Protein AF-A1TIB5-F1 (afdb_monomer)

Mean predicted a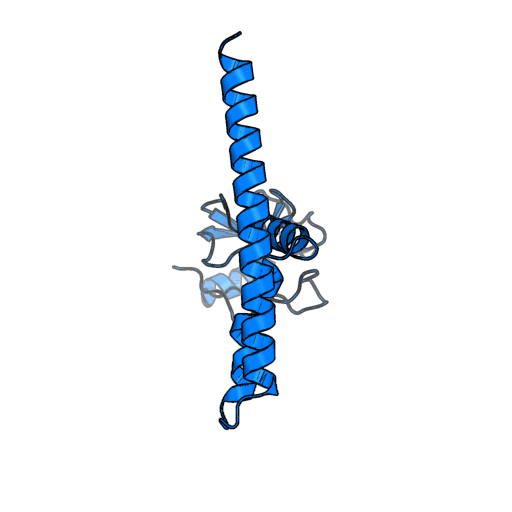ligned error: 14.45 Å

Solvent-accessible surface area (backbone atoms only — not comparable to full-atom values): 9037 Å² total; per-residue (Å²): 120,70,64,59,60,52,51,53,51,50,52,51,50,51,52,50,50,50,52,52,50,30,53,54,18,50,54,46,22,51,52,23,50,49,42,34,72,70,46,89,53,94,62,20,71,59,33,47,56,65,16,52,62,25,44,44,50,24,82,89,37,26,61,55,46,50,50,50,49,49,50,49,46,58,21,58,50,91,64,63,72,51,30,32,34,60,29,30,73,69,51,49,52,49,26,72,74,69,36,41,46,67,30,37,54,59,81,78,52,16,89,90,38,35,16,42,62,29,22,67,66,94,67,50,78,72,84,52,41,59,94,69,20,73,45,76,42,81,42,70,53,58,89,78,41,32,50,78,39,90,84,48,34,30,34,34,72,40,82,63,61,46,74,55,85,128

Secondary structure (DSSP, 8-state):
-HHHHHHHHHHHHHHHHHHHHHHHHHHHHHHHHHHHHH--STTGGGGHHHHHHHHTTSTTTHHHHHHHHHHHHHHHTT--SEEEEEE-HHHHHHHHHH-EEPPBPBTTTBTTSSEEEEESS--S-SSSS-TT--EEEEEEPPTT-EEEETTTEEEEESSSPEEPP-

Sequence (166 aa):
MADRFTIDRFLVKLKQLYWQSTLAAEEATQYWADVATTSQSPLAPLAHVPGVFSALWLPDVAPTTATVLGTAGYGFAALPKHLIHFTTPAGAAGIAHSGLIHASRAGAHGIFGPGVYMARVGLPLNMMIKEGATIPIHLATPAGTVRILPYFVYVRWGSHALRIAK

pLDDT: mean 73.04, std 12.03, range [45.47, 90.44]

Structure (mmCIF, N/CA/C/O backbone):
data_AF-A1TIB5-F1
#
_entry.id   AF-A1TIB5-F1
#
loop_
_atom_site.group_PDB
_atom_site.id
_atom_site.type_symbol
_atom_site.label_atom_id
_atom_site.label_alt_id
_atom_site.label_comp_id
_atom_site.label_asym_id
_atom_site.label_entity_id
_atom_site.label_seq_id
_atom_site.pdbx_PDB_ins_code
_atom_site.Cartn_x
_atom_site.Cartn_y
_atom_site.Cartn_z
_atom_site.occupancy
_atom_site.B_iso_or_equiv
_atom_site.auth_seq_id
_atom_site.auth_comp_id
_atom_site.auth_asym_id
_atom_site.auth_atom_id
_atom_site.pdbx_PDB_model_num
ATOM 1 N N . MET A 1 1 ? -42.711 16.004 -4.731 1.00 49.47 1 MET A N 1
ATOM 2 C CA . MET A 1 1 ? -42.472 17.050 -3.703 1.00 49.47 1 MET A CA 1
ATOM 3 C C . MET A 1 1 ? -41.924 16.498 -2.381 1.00 49.47 1 MET A C 1
ATOM 5 O O . MET A 1 1 ? -41.144 17.208 -1.762 1.00 49.47 1 MET A O 1
ATOM 9 N N . ALA A 1 2 ? -42.245 15.262 -1.965 1.00 55.78 2 ALA A N 1
ATOM 10 C CA . ALA A 1 2 ? -41.736 14.663 -0.719 1.00 55.78 2 ALA A CA 1
ATOM 11 C C . ALA A 1 2 ? -40.206 14.413 -0.687 1.00 55.78 2 ALA A C 1
ATOM 13 O O . ALA A 1 2 ? -39.586 14.602 0.355 1.00 55.78 2 ALA A O 1
ATOM 14 N N . ASP A 1 3 ? -39.576 14.078 -1.821 1.00 62.06 3 ASP A N 1
ATOM 15 C CA . ASP A 1 3 ? -38.130 13.785 -1.873 1.00 62.06 3 ASP A CA 1
ATOM 16 C C . ASP A 1 3 ? -37.232 14.981 -1.553 1.00 62.06 3 ASP A C 1
ATOM 18 O O . ASP A 1 3 ? -36.198 14.823 -0.908 1.00 62.06 3 ASP A O 1
ATOM 22 N N . ARG A 1 4 ? -37.632 16.195 -1.952 1.00 65.62 4 ARG A N 1
ATOM 23 C CA . ARG A 1 4 ? -36.807 17.395 -1.752 1.00 65.62 4 ARG A CA 1
ATOM 24 C C . ARG A 1 4 ? -36.652 17.725 -0.266 1.00 65.62 4 ARG A C 1
ATOM 26 O O . ARG A 1 4 ? -35.541 17.920 0.201 1.00 65.62 4 ARG A O 1
ATOM 33 N N . PHE A 1 5 ? -37.746 17.653 0.495 1.00 76.12 5 PHE A N 1
ATOM 34 C CA . PHE A 1 5 ? -37.729 17.860 1.946 1.00 76.1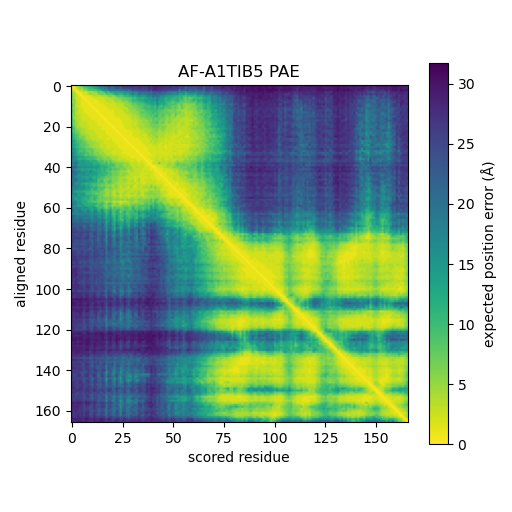2 5 PHE A CA 1
ATOM 35 C C . PHE A 1 5 ? -36.921 16.794 2.697 1.00 76.12 5 PHE A C 1
ATOM 37 O O . PHE A 1 5 ? -36.280 17.103 3.703 1.00 76.12 5 PHE A O 1
ATOM 44 N N . THR A 1 6 ? -36.936 15.547 2.222 1.00 79.50 6 THR A N 1
ATOM 45 C CA . THR A 1 6 ? -36.139 14.458 2.805 1.00 79.50 6 THR A CA 1
ATOM 46 C C . THR A 1 6 ? -34.647 14.670 2.553 1.00 79.50 6 THR A C 1
ATOM 48 O O . THR A 1 6 ? -33.852 14.550 3.487 1.00 79.50 6 THR A O 1
ATOM 51 N N . ILE A 1 7 ? -34.274 15.047 1.326 1.00 75.94 7 ILE A N 1
ATOM 52 C CA . ILE A 1 7 ? -32.889 15.358 0.947 1.00 75.94 7 ILE A CA 1
ATOM 53 C C . ILE A 1 7 ? -32.381 16.582 1.714 1.00 75.94 7 ILE A C 1
ATOM 55 O O . ILE A 1 7 ? -31.308 16.520 2.310 1.00 75.94 7 ILE A O 1
ATOM 59 N N . ASP A 1 8 ? -33.162 17.659 1.789 1.00 82.50 8 ASP A N 1
ATOM 60 C CA . ASP A 1 8 ? -32.769 18.878 2.504 1.00 82.50 8 ASP A CA 1
ATOM 61 C C . ASP A 1 8 ? -32.564 18.601 4.000 1.00 82.50 8 ASP A C 1
ATOM 63 O O . ASP A 1 8 ? -31.560 19.009 4.588 1.00 82.50 8 ASP A O 1
ATOM 67 N N . ARG A 1 9 ? -33.459 17.821 4.620 1.00 84.56 9 ARG A N 1
ATOM 68 C CA . ARG A 1 9 ? -33.317 17.401 6.022 1.00 84.56 9 ARG A CA 1
ATOM 69 C C . ARG A 1 9 ? -32.079 16.526 6.238 1.00 84.56 9 ARG A C 1
ATOM 71 O O . ARG A 1 9 ? -31.403 16.673 7.255 1.00 84.56 9 ARG A O 1
ATOM 78 N N . PHE A 1 10 ? -31.781 15.623 5.307 1.00 77.94 10 PHE A N 1
ATOM 79 C CA . PHE A 1 10 ? -30.580 14.791 5.353 1.00 77.94 10 PHE A CA 1
ATOM 80 C C . PHE A 1 10 ? -29.303 15.635 5.243 1.00 77.94 10 PHE A C 1
ATOM 82 O O . PHE A 1 10 ? -28.400 15.483 6.064 1.00 77.94 10 PHE A O 1
ATOM 89 N N . LEU A 1 11 ? -29.256 16.583 4.304 1.00 79.75 11 LEU A N 1
ATOM 90 C CA . LEU A 1 11 ? -28.125 17.497 4.131 1.00 79.75 11 LEU A CA 1
ATOM 91 C C . LEU A 1 11 ? -27.914 18.401 5.352 1.00 79.75 11 LEU A C 1
ATOM 93 O O . LEU A 1 11 ? -26.773 18.642 5.740 1.00 79.75 11 LEU A O 1
ATOM 97 N N . VAL A 1 12 ? -28.988 18.868 5.996 1.00 88.56 12 VAL A N 1
ATOM 98 C CA . VAL A 1 12 ? -28.895 19.627 7.254 1.00 88.56 12 VAL A CA 1
ATOM 99 C C . VAL A 1 12 ? -28.291 18.771 8.368 1.00 88.56 12 VAL A C 1
ATOM 101 O O . VAL A 1 12 ? -27.366 19.225 9.037 1.00 88.56 12 VAL A O 1
ATOM 104 N N . LYS A 1 13 ? -28.746 17.523 8.535 1.00 79.69 13 LYS A N 1
ATOM 105 C CA . LYS A 1 13 ? -28.174 16.602 9.532 1.00 79.69 13 LYS A CA 1
ATOM 106 C C . LYS A 1 13 ? -26.706 16.282 9.255 1.00 79.69 13 LYS A C 1
ATOM 108 O O . LYS A 1 13 ? -25.917 16.248 10.190 1.00 79.69 13 LYS A O 1
ATOM 113 N N . LEU A 1 14 ? -26.329 16.089 7.991 1.00 68.75 14 LEU A N 1
ATOM 114 C CA . LEU A 1 14 ? -24.932 15.884 7.603 1.00 68.75 14 LEU A CA 1
ATOM 115 C C . LEU A 1 14 ? -24.064 17.099 7.929 1.00 68.75 14 LEU A C 1
ATOM 117 O O . LEU A 1 14 ? -22.980 16.934 8.476 1.00 68.75 14 LEU A O 1
ATOM 121 N N . LYS A 1 15 ? -24.544 18.315 7.642 1.00 74.12 15 LYS A N 1
ATOM 122 C CA . LYS A 1 15 ? -23.837 19.548 8.012 1.00 74.12 15 LYS A CA 1
ATOM 123 C C . LYS A 1 15 ? -23.684 19.674 9.526 1.00 74.12 15 LYS A C 1
ATOM 125 O O . LYS A 1 15 ? -22.607 20.024 9.989 1.00 74.12 15 LYS A O 1
ATOM 130 N N . GLN A 1 16 ? -24.732 19.375 10.293 1.00 79.31 16 GLN A N 1
ATOM 131 C CA . GLN A 1 16 ? -24.672 19.392 11.757 1.00 79.31 16 GLN A CA 1
ATOM 132 C C . GLN A 1 16 ? -23.670 18.368 12.296 1.00 79.31 16 GLN A C 1
ATOM 134 O O . GLN A 1 16 ? -22.846 18.717 13.134 1.00 79.31 16 GLN A O 1
ATOM 139 N N . LEU A 1 17 ? -23.696 17.140 11.774 1.00 70.69 17 LEU A N 1
ATOM 140 C CA . LEU A 1 17 ? -22.748 16.094 12.147 1.00 70.69 17 LEU A CA 1
ATOM 141 C C . LEU A 1 17 ? -21.307 16.494 11.811 1.00 70.69 17 LEU A C 1
ATOM 143 O O . LEU A 1 17 ? -20.423 16.318 12.642 1.00 70.69 17 LEU A O 1
ATOM 147 N N . TYR A 1 18 ? -21.086 17.069 10.626 1.00 70.31 18 TYR A N 1
ATOM 148 C CA . TYR A 1 18 ? -19.789 17.595 10.208 1.00 70.31 18 TYR A CA 1
ATOM 149 C C . TYR A 1 18 ? -19.267 18.634 11.208 1.00 70.31 18 TYR A C 1
ATOM 151 O O . TYR A 1 18 ? -18.198 18.443 11.779 1.00 70.31 18 TYR A O 1
ATOM 159 N N . TRP A 1 19 ? -20.066 19.661 11.512 1.00 74.56 19 TRP A N 1
ATOM 160 C CA . TRP A 1 19 ? -19.701 20.691 12.491 1.00 74.56 19 TRP A CA 1
ATOM 161 C C . TRP A 1 19 ? -19.393 20.117 13.876 1.00 74.56 19 TRP A C 1
ATOM 163 O O . TRP A 1 19 ? -18.392 20.483 14.483 1.00 74.56 19 TRP A O 1
ATOM 173 N N . GLN A 1 20 ? -20.217 19.190 14.368 1.00 78.06 20 GLN A N 1
ATOM 174 C CA . GLN A 1 20 ? -19.991 18.553 15.667 1.00 78.06 20 GLN A CA 1
ATOM 175 C C . GLN A 1 20 ? -18.711 17.713 15.686 1.00 78.06 20 GLN A C 1
ATOM 177 O O . GLN A 1 20 ? -17.972 17.755 16.666 1.00 78.06 20 GLN A O 1
ATOM 182 N N . SER A 1 21 ? -18.424 16.979 14.607 1.00 65.88 21 SER A N 1
ATOM 183 C CA . SER A 1 21 ? -17.192 16.192 14.497 1.00 65.88 21 SER A CA 1
ATOM 184 C C . SER A 1 21 ? -15.941 17.068 14.444 1.00 65.88 21 SER A C 1
ATOM 186 O O . SER A 1 21 ? -14.938 16.726 15.064 1.00 65.88 21 SER A O 1
ATOM 188 N N . THR A 1 22 ? -16.020 18.220 13.775 1.00 70.75 22 THR A N 1
ATOM 189 C CA . THR A 1 22 ? -14.945 19.214 13.729 1.00 70.75 22 THR A CA 1
ATOM 190 C C . THR A 1 22 ? -14.656 19.788 15.110 1.00 70.75 22 THR A C 1
ATOM 192 O O . THR A 1 22 ? -13.513 19.741 15.549 1.00 70.75 22 THR A O 1
ATOM 195 N N . LEU A 1 23 ? -15.685 20.258 15.820 1.00 76.31 23 LEU A N 1
ATOM 196 C CA . LEU A 1 23 ? -15.521 20.829 17.160 1.00 76.31 23 LEU A CA 1
ATOM 197 C C . LEU A 1 23 ? -14.923 19.809 18.138 1.00 76.31 23 LEU A C 1
ATOM 199 O O . LEU A 1 23 ? -13.981 20.117 18.860 1.00 76.31 23 LEU A O 1
ATOM 203 N N . ALA A 1 24 ? -15.400 18.561 18.103 1.00 72.69 24 ALA A N 1
ATOM 204 C CA . ALA A 1 24 ? -14.850 17.496 18.937 1.00 72.69 24 ALA A CA 1
ATOM 205 C C . ALA A 1 24 ? -13.373 17.192 18.616 1.00 72.69 24 ALA A C 1
ATOM 207 O O . ALA A 1 24 ? -12.590 16.898 19.519 1.00 72.69 24 ALA A O 1
ATOM 208 N N . ALA A 1 25 ? -12.978 17.262 17.341 1.00 67.81 25 ALA A N 1
ATOM 209 C CA . ALA A 1 25 ? -11.591 17.075 16.923 1.00 67.81 25 ALA A CA 1
ATOM 210 C C . ALA A 1 25 ? -10.683 18.232 17.376 1.00 67.81 25 ALA A C 1
ATOM 212 O O . ALA A 1 25 ? -9.560 17.978 17.816 1.00 67.81 25 ALA A O 1
ATOM 213 N N . GLU A 1 26 ? -11.159 19.479 17.307 1.00 71.12 26 GLU A N 1
ATOM 214 C CA . GLU A 1 26 ? -10.448 20.667 17.805 1.00 71.12 26 GLU A CA 1
ATOM 215 C C . GLU A 1 26 ? -10.199 20.571 19.313 1.00 71.12 26 GLU A C 1
ATOM 217 O O . GLU A 1 26 ? -9.051 20.657 19.757 1.00 71.12 26 GLU A O 1
ATOM 222 N N . GLU A 1 27 ? -11.249 20.295 20.088 1.00 77.44 27 GLU A N 1
ATOM 223 C CA . GLU A 1 27 ? -11.162 20.139 21.543 1.00 77.44 27 GLU A CA 1
ATOM 224 C C . GLU A 1 27 ? -10.218 18.996 21.939 1.00 77.44 27 GLU A C 1
ATOM 226 O O . GLU A 1 27 ? -9.360 19.167 22.808 1.00 77.44 27 GLU A O 1
ATOM 231 N N . ALA A 1 28 ? -10.313 17.842 21.270 1.00 69.69 28 ALA A N 1
ATOM 232 C CA . ALA A 1 28 ? -9.434 16.706 21.532 1.00 69.69 28 ALA A CA 1
ATOM 233 C C . ALA A 1 28 ? -7.969 17.009 21.180 1.00 69.69 28 ALA A C 1
ATOM 235 O O . ALA A 1 28 ? -7.064 16.653 21.938 1.00 69.69 28 ALA A O 1
ATOM 236 N N . THR A 1 29 ? -7.722 17.682 20.053 1.00 71.81 29 THR A N 1
ATOM 237 C CA . THR A 1 29 ? -6.365 18.064 19.635 1.00 71.81 29 THR A CA 1
ATOM 238 C C . THR A 1 29 ? -5.725 18.983 20.670 1.00 71.81 29 THR A C 1
ATOM 240 O O . THR A 1 29 ? -4.595 18.725 21.094 1.00 71.81 29 THR A O 1
ATOM 243 N N . GLN A 1 30 ? -6.458 20.009 21.117 1.00 75.38 30 GLN A N 1
ATOM 244 C CA . GLN A 1 30 ? -5.970 20.945 22.126 1.00 75.38 30 GLN A CA 1
ATOM 245 C C . GLN A 1 30 ? -5.723 20.245 23.468 1.00 75.38 30 GLN A C 1
ATOM 247 O O . GLN A 1 30 ? -4.645 20.390 24.039 1.00 75.38 30 GLN A O 1
ATOM 252 N N . TYR A 1 31 ? -6.658 19.407 23.921 1.00 77.12 31 TYR A N 1
ATOM 253 C CA . TYR A 1 31 ? -6.515 18.638 25.158 1.00 77.12 31 TYR A CA 1
ATOM 254 C C . TYR A 1 31 ? -5.224 17.806 25.188 1.00 77.12 31 TYR A C 1
ATOM 256 O O . TYR A 1 31 ? -4.474 17.832 26.166 1.00 77.12 31 TYR A O 1
ATOM 264 N N . TRP A 1 32 ? -4.920 17.083 24.108 1.00 69.00 32 TRP A N 1
ATOM 265 C CA . TRP A 1 32 ? -3.709 16.263 24.042 1.00 69.00 32 TRP A CA 1
ATOM 266 C C . TRP A 1 32 ? -2.424 17.092 23.937 1.00 69.00 32 TRP A C 1
ATOM 268 O O . TRP A 1 32 ? -1.392 16.680 24.473 1.00 69.00 32 TRP A O 1
ATOM 278 N N . ALA A 1 33 ? -2.476 18.261 23.295 1.00 71.81 33 ALA A N 1
ATOM 279 C CA . ALA A 1 33 ? -1.364 19.207 23.282 1.00 71.81 33 ALA A CA 1
ATOM 280 C C . ALA A 1 33 ? -1.077 19.759 24.690 1.00 71.81 33 ALA A C 1
ATOM 282 O O . ALA A 1 33 ? 0.085 19.822 25.106 1.00 71.81 33 ALA A O 1
ATOM 283 N N . ASP A 1 34 ? -2.123 20.071 25.455 1.00 79.44 34 ASP A N 1
ATOM 284 C CA . ASP A 1 34 ? -2.000 20.535 26.836 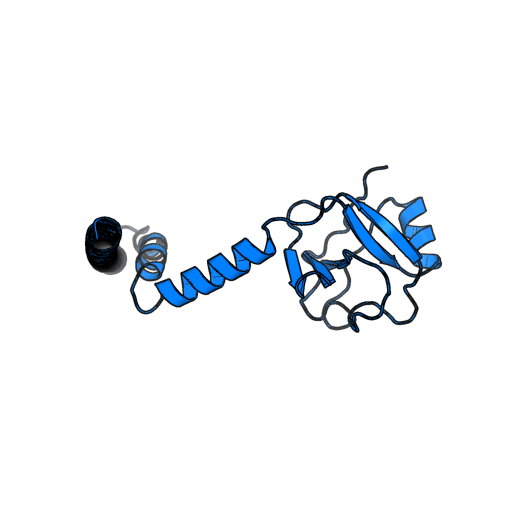1.00 79.44 34 ASP A CA 1
ATOM 285 C C . ASP A 1 34 ? -1.392 19.442 27.724 1.00 79.44 34 ASP A C 1
ATOM 287 O O . ASP A 1 34 ? -0.452 19.705 28.475 1.00 79.44 34 ASP A O 1
ATOM 291 N N . VAL A 1 35 ? -1.838 18.186 27.592 1.00 73.19 35 VAL A N 1
ATOM 292 C CA . VAL A 1 35 ? -1.246 17.046 28.319 1.00 73.19 35 VAL A CA 1
ATOM 293 C C . VAL A 1 35 ? 0.238 16.886 27.986 1.00 73.19 35 VAL A C 1
ATOM 295 O O . VAL A 1 35 ? 1.047 16.686 28.894 1.00 73.19 35 VAL A O 1
ATOM 298 N N . ALA A 1 36 ? 0.607 16.987 26.708 1.00 75.12 36 ALA A N 1
ATOM 299 C CA . ALA A 1 36 ? 1.990 16.814 26.273 1.00 75.12 36 ALA A CA 1
ATOM 300 C C . ALA A 1 36 ? 2.936 17.901 26.807 1.00 75.12 36 ALA A C 1
ATOM 302 O O . ALA A 1 36 ? 4.119 17.635 27.011 1.00 75.12 36 ALA A O 1
ATOM 303 N N . THR A 1 37 ? 2.424 19.114 27.029 1.00 80.50 37 THR A N 1
ATOM 304 C CA . THR A 1 37 ? 3.228 20.289 27.401 1.00 80.50 37 THR A CA 1
ATOM 305 C C . THR A 1 37 ? 3.204 20.610 28.894 1.00 80.50 37 THR A C 1
ATOM 307 O O . THR A 1 37 ? 4.164 21.187 29.400 1.00 80.50 37 THR A O 1
ATOM 310 N N . THR A 1 38 ? 2.140 20.239 29.613 1.00 85.56 38 THR A N 1
ATOM 311 C CA . THR A 1 38 ? 1.935 20.635 31.021 1.00 85.56 38 THR A CA 1
ATOM 312 C C . THR A 1 38 ? 2.072 19.488 32.023 1.00 85.56 38 THR A C 1
ATOM 314 O O . THR A 1 38 ? 2.231 19.733 33.221 1.00 85.56 38 THR A O 1
ATOM 317 N N . SER A 1 39 ? 2.036 18.230 31.573 1.00 82.69 39 SER A N 1
ATOM 318 C CA . SER A 1 39 ? 2.150 17.075 32.467 1.00 82.69 39 SER A CA 1
ATOM 319 C C . SER A 1 39 ? 3.588 16.862 32.951 1.00 82.69 39 SER A C 1
ATOM 321 O O . SER A 1 39 ? 4.534 16.893 32.172 1.00 82.69 39 SER A O 1
ATOM 323 N N . GLN A 1 40 ? 3.751 16.563 34.244 1.00 90.06 40 GLN A N 1
ATOM 324 C CA . GLN A 1 40 ? 5.042 16.182 34.843 1.00 90.06 40 GLN A CA 1
ATOM 325 C C . GLN A 1 40 ? 5.398 14.700 34.629 1.00 90.06 40 GLN A C 1
ATOM 327 O O . GLN A 1 40 ? 6.431 14.227 35.103 1.00 90.06 40 GLN A O 1
ATOM 332 N N . SER A 1 41 ? 4.539 13.939 33.944 1.00 83.00 41 SER A N 1
ATOM 333 C CA . SER A 1 41 ? 4.789 12.528 33.659 1.00 83.00 41 SER A CA 1
ATOM 334 C C . SER A 1 41 ? 5.936 12.363 32.654 1.00 83.00 41 SER A C 1
ATOM 336 O O . SER A 1 41 ? 5.924 13.022 31.614 1.00 83.00 41 SER A O 1
ATOM 338 N N . PRO A 1 42 ? 6.864 11.407 32.854 1.00 80.50 42 PRO A N 1
ATOM 339 C CA . PRO A 1 42 ? 7.880 11.084 31.849 1.00 80.50 42 PRO A CA 1
ATOM 340 C C . PRO A 1 42 ? 7.280 10.531 30.542 1.00 80.50 42 PRO A C 1
ATOM 342 O O . PRO A 1 42 ? 7.967 10.472 29.527 1.00 80.50 42 PRO A O 1
ATOM 345 N N . LEU A 1 43 ? 6.001 10.132 30.550 1.00 75.69 43 LEU A N 1
ATOM 346 C CA . LEU A 1 43 ? 5.266 9.668 29.369 1.00 75.69 43 LEU A CA 1
ATOM 347 C C . LEU A 1 43 ? 4.491 10.785 28.653 1.00 75.69 43 LEU A C 1
ATOM 349 O O . LEU A 1 43 ? 3.882 10.511 27.620 1.00 75.69 43 LEU A O 1
ATOM 353 N N . ALA A 1 44 ? 4.503 12.022 29.163 1.00 71.06 44 ALA A N 1
ATOM 354 C CA . ALA A 1 44 ? 3.792 13.157 28.566 1.00 71.06 44 ALA A CA 1
ATOM 355 C C . ALA A 1 44 ? 4.060 13.340 27.056 1.00 71.06 44 ALA A C 1
ATOM 357 O O . ALA A 1 44 ? 3.094 13.545 26.320 1.00 71.06 44 ALA A O 1
ATOM 358 N N . PRO A 1 45 ? 5.289 13.142 26.532 1.00 78.00 45 PRO A N 1
ATOM 359 C CA . PRO A 1 45 ? 5.537 13.245 25.091 1.00 78.00 45 PRO A CA 1
ATOM 360 C C . PRO A 1 45 ? 4.753 12.242 24.223 1.00 78.00 45 PRO A C 1
ATOM 362 O O . PRO A 1 45 ? 4.578 12.467 23.028 1.00 78.00 45 PRO A O 1
ATOM 365 N N . LEU A 1 46 ? 4.241 11.137 24.782 1.00 71.00 46 LEU A N 1
ATOM 366 C CA . LEU A 1 46 ? 3.424 10.175 24.028 1.00 71.00 46 LEU A CA 1
ATOM 367 C C . LEU A 1 46 ? 2.010 10.698 23.724 1.00 71.00 46 LEU A C 1
ATOM 369 O O . LEU A 1 46 ? 1.359 10.184 22.813 1.00 71.00 46 LEU A O 1
ATOM 373 N N . ALA A 1 47 ? 1.548 11.741 24.421 1.00 69.75 47 ALA A N 1
ATOM 374 C CA . ALA A 1 47 ? 0.257 12.386 24.171 1.00 69.75 47 ALA A CA 1
ATOM 375 C C . ALA A 1 47 ? 0.168 13.050 22.782 1.00 69.75 47 ALA A C 1
ATOM 377 O O . ALA A 1 47 ? -0.929 13.254 22.264 1.00 69.75 47 ALA A O 1
ATOM 378 N N . HIS A 1 48 ? 1.300 13.296 22.113 1.00 66.56 48 HIS A N 1
ATOM 379 C CA . HIS A 1 48 ? 1.307 13.749 20.721 1.00 66.56 48 HIS A CA 1
ATOM 380 C C . HIS A 1 48 ? 0.657 12.744 19.760 1.00 66.56 48 HIS A C 1
ATOM 382 O O . HIS A 1 48 ? 0.080 13.161 18.761 1.00 66.56 48 HIS A O 1
ATOM 388 N N . VAL A 1 49 ? 0.705 11.436 20.049 1.00 64.12 49 VAL A N 1
ATOM 389 C CA . VAL A 1 49 ? 0.131 10.401 19.171 1.00 64.12 49 VAL A CA 1
ATOM 390 C C . VAL A 1 49 ? -1.390 10.567 19.028 1.00 64.12 49 VAL A C 1
ATOM 392 O O . VAL A 1 49 ? -1.844 10.795 17.905 1.00 64.12 49 VAL A O 1
ATOM 395 N N . PRO A 1 50 ? -2.203 10.514 20.103 1.00 56.06 50 PRO A N 1
ATOM 396 C CA . PRO A 1 50 ? -3.638 10.769 19.988 1.00 56.06 50 PRO A CA 1
ATOM 397 C C . PRO A 1 50 ? -3.960 12.207 19.543 1.00 56.06 50 PRO A C 1
ATOM 399 O O . PRO A 1 50 ? -4.941 12.401 18.825 1.00 56.06 50 PRO A O 1
ATOM 402 N N . GLY A 1 51 ? -3.122 13.200 19.870 1.00 62.44 51 GLY A N 1
ATOM 403 C CA . GLY A 1 51 ? -3.267 14.571 19.360 1.00 62.44 51 GLY A CA 1
ATOM 404 C C . GLY A 1 51 ? -3.169 14.662 17.831 1.00 62.44 51 GLY A C 1
ATOM 405 O O . GLY A 1 51 ? -4.029 15.263 17.193 1.00 62.44 51 GLY A O 1
ATOM 406 N N . VAL A 1 52 ? -2.192 13.985 17.216 1.00 64.62 52 VAL A N 1
ATOM 407 C CA . VAL A 1 52 ? -2.054 13.906 15.749 1.00 64.62 52 VAL A CA 1
ATOM 408 C C . VAL A 1 52 ? -3.259 13.210 15.117 1.00 64.62 52 VAL A C 1
ATOM 410 O O . VAL A 1 52 ? -3.782 13.694 14.117 1.00 64.62 52 VAL A O 1
ATOM 413 N N . PHE A 1 53 ? -3.747 12.109 15.700 1.00 69.06 53 PHE A N 1
ATOM 414 C CA . PHE A 1 53 ? -4.954 11.437 15.199 1.00 69.06 53 PHE A CA 1
ATOM 415 C C . PHE A 1 53 ? -6.204 12.324 15.268 1.00 69.06 53 PHE A C 1
ATOM 417 O O . PHE A 1 53 ? -7.043 12.257 14.372 1.00 69.06 53 PHE A O 1
ATOM 424 N N . SER A 1 54 ? -6.312 13.163 16.298 1.00 66.38 54 SER A N 1
ATOM 425 C CA . SER A 1 54 ? -7.398 14.140 16.449 1.00 66.38 54 SER A CA 1
ATOM 426 C C . SER A 1 54 ? -7.316 15.218 15.362 1.00 66.38 54 SER A C 1
ATOM 428 O O . SER A 1 54 ? -8.308 15.507 14.695 1.00 66.38 54 SER A O 1
ATOM 430 N N . ALA A 1 55 ? -6.106 15.718 15.090 1.00 68.69 55 ALA A N 1
ATOM 431 C CA . ALA A 1 55 ? -5.860 16.737 14.073 1.00 68.69 55 ALA A CA 1
ATOM 432 C C . ALA A 1 55 ? -6.197 16.273 12.642 1.00 68.69 55 ALA A C 1
ATOM 434 O O . ALA A 1 55 ? -6.589 17.083 11.804 1.00 68.69 55 ALA A O 1
ATOM 435 N N . LEU A 1 56 ? -6.101 14.969 12.350 1.00 67.75 56 LEU A N 1
ATOM 436 C CA . LEU A 1 56 ? -6.475 14.408 11.041 1.00 67.75 56 LEU A CA 1
ATOM 437 C C . LEU A 1 56 ? -7.966 14.584 10.700 1.00 67.75 56 LEU A C 1
ATOM 439 O O . LEU A 1 56 ? -8.320 14.486 9.522 1.00 67.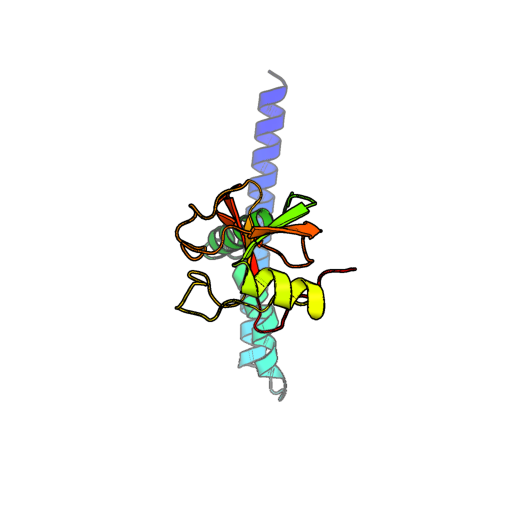75 56 LEU A O 1
ATOM 443 N N . TRP A 1 57 ? -8.815 14.842 11.701 1.00 69.00 57 TRP A N 1
ATOM 444 C CA . TRP A 1 57 ? -10.252 15.085 11.548 1.00 69.00 57 TRP A CA 1
ATOM 445 C C . TRP A 1 57 ? -10.636 16.569 11.456 1.00 69.00 57 TRP A C 1
ATOM 447 O O . TRP A 1 57 ? -11.815 16.883 11.292 1.00 69.00 57 TRP A O 1
ATOM 457 N N . LEU A 1 58 ? -9.662 17.483 11.501 1.00 74.50 58 LEU A N 1
ATOM 458 C CA . LEU A 1 58 ? -9.897 18.917 11.326 1.00 74.50 58 LEU A CA 1
ATOM 459 C C . LEU A 1 58 ? -10.227 19.274 9.865 1.00 74.50 58 LEU A C 1
ATOM 461 O O . LEU A 1 58 ? -9.696 18.628 8.965 1.00 74.50 58 LEU A O 1
ATOM 465 N N . PRO A 1 59 ? -11.030 20.321 9.589 1.00 65.19 59 PRO A N 1
ATOM 466 C CA . PRO A 1 59 ? -11.490 20.694 8.245 1.00 65.19 59 PRO A CA 1
ATOM 467 C C . PRO A 1 59 ? -10.393 20.896 7.201 1.00 65.19 59 PRO A C 1
ATOM 469 O O . PRO A 1 59 ? -10.621 20.627 6.026 1.00 65.19 59 PRO A O 1
ATOM 472 N N . ASP A 1 60 ? -9.210 21.347 7.613 1.00 69.19 60 ASP A N 1
ATOM 473 C CA . ASP A 1 60 ? -8.094 21.612 6.697 1.00 69.19 60 ASP A CA 1
ATOM 474 C C . ASP A 1 60 ? -7.350 20.330 6.297 1.00 69.19 60 ASP A C 1
ATOM 476 O O . ASP A 1 60 ? -6.737 20.244 5.231 1.00 69.19 60 ASP A O 1
ATOM 480 N N . VAL A 1 61 ? -7.421 19.301 7.145 1.00 66.75 61 VAL A N 1
ATOM 481 C CA . VAL A 1 61 ? -6.675 18.047 6.988 1.00 66.75 61 VAL A CA 1
ATOM 482 C C . VAL A 1 61 ? -7.598 16.915 6.547 1.00 66.75 61 VAL A C 1
ATOM 484 O O . VAL A 1 61 ? -7.232 16.129 5.677 1.00 66.75 61 VAL A O 1
ATOM 487 N N . ALA A 1 62 ? -8.822 16.864 7.067 1.00 61.00 62 ALA A N 1
ATOM 488 C CA . ALA A 1 62 ? -9.815 15.827 6.824 1.00 61.00 62 ALA A CA 1
ATOM 489 C C . ALA A 1 62 ? -10.160 15.615 5.340 1.00 61.00 62 ALA A C 1
ATOM 491 O O . ALA A 1 62 ? -10.272 14.455 4.955 1.00 61.00 62 ALA A O 1
ATOM 492 N N . PRO A 1 63 ? -10.280 16.636 4.466 1.00 56.62 63 PRO A N 1
ATOM 493 C CA . PRO A 1 63 ? -10.496 16.424 3.034 1.00 56.62 63 PRO A CA 1
ATOM 494 C C . PRO A 1 63 ? -9.307 15.733 2.372 1.00 56.62 63 PRO A C 1
ATOM 496 O O . PRO A 1 63 ? -9.489 14.820 1.567 1.00 56.62 63 PRO A O 1
ATOM 499 N N . THR A 1 64 ? -8.088 16.122 2.745 1.00 60.38 64 THR A N 1
ATOM 500 C CA . THR A 1 64 ? -6.857 15.492 2.258 1.00 60.38 64 THR A CA 1
ATOM 501 C C . THR A 1 64 ? -6.750 14.071 2.792 1.00 60.38 64 THR A C 1
ATOM 503 O O . THR A 1 64 ? -6.549 13.148 2.012 1.00 60.38 64 THR A O 1
ATOM 506 N N . THR A 1 65 ? -6.988 13.859 4.086 1.00 56.09 65 THR A N 1
ATOM 507 C CA . THR A 1 65 ? -7.038 12.540 4.722 1.00 56.09 65 THR A CA 1
ATOM 508 C C . THR A 1 65 ? -8.104 11.658 4.084 1.00 56.09 65 THR A C 1
ATOM 510 O O . THR A 1 65 ? -7.807 10.531 3.726 1.00 56.09 65 THR A O 1
ATOM 513 N N . ALA A 1 66 ? -9.319 12.151 3.856 1.00 52.16 66 ALA A N 1
ATOM 514 C CA . ALA A 1 66 ? -10.400 11.416 3.206 1.00 52.16 66 ALA A CA 1
ATOM 515 C C . ALA A 1 66 ? -10.101 11.134 1.730 1.00 52.16 66 ALA A C 1
ATOM 517 O O . ALA A 1 66 ? -10.436 10.062 1.239 1.00 52.16 66 ALA A O 1
ATOM 518 N N . THR A 1 67 ? -9.429 12.046 1.025 1.00 53.72 67 THR A N 1
ATOM 519 C CA . THR A 1 67 ? -8.974 11.823 -0.354 1.00 53.72 67 THR A CA 1
ATOM 520 C C . THR A 1 67 ? -7.863 10.780 -0.390 1.00 53.72 67 THR A C 1
ATOM 522 O O . THR A 1 67 ? -7.908 9.876 -1.216 1.00 53.72 67 THR A O 1
ATOM 525 N N . VAL A 1 68 ? -6.898 10.840 0.527 1.00 56.81 68 VAL A N 1
ATOM 526 C CA . VAL A 1 68 ? -5.807 9.866 0.658 1.00 56.81 68 VAL A CA 1
ATOM 527 C C . VAL A 1 68 ? -6.350 8.505 1.082 1.00 56.81 68 VAL A C 1
ATOM 529 O O . VAL A 1 68 ? -5.999 7.505 0.468 1.00 56.81 68 VAL A O 1
ATOM 532 N N . LEU A 1 69 ? -7.250 8.447 2.063 1.00 51.56 69 LEU A N 1
ATOM 533 C CA . LEU A 1 69 ? -7.921 7.227 2.517 1.00 51.56 69 LEU A CA 1
ATOM 534 C C . LEU A 1 69 ? -8.890 6.686 1.469 1.00 51.56 69 LEU A C 1
ATOM 536 O O . LEU A 1 69 ? -9.003 5.477 1.326 1.00 51.56 69 LEU A O 1
ATOM 540 N N . GLY A 1 70 ? -9.566 7.548 0.716 1.00 51.75 70 GLY A N 1
ATOM 541 C CA . GLY A 1 70 ? -10.438 7.173 -0.394 1.00 51.75 70 GLY A CA 1
ATOM 542 C C . GLY A 1 70 ? -9.639 6.647 -1.583 1.00 51.75 70 GLY A C 1
ATOM 543 O O . GLY A 1 70 ? -10.011 5.639 -2.177 1.00 51.75 70 GLY A O 1
ATOM 544 N N . THR A 1 71 ? -8.490 7.255 -1.874 1.00 58.09 71 THR A N 1
ATOM 545 C CA . THR A 1 71 ? -7.530 6.780 -2.882 1.00 58.09 71 THR A CA 1
ATOM 546 C C . THR A 1 71 ? -6.880 5.472 -2.432 1.00 58.09 71 THR A C 1
ATOM 548 O O . THR A 1 71 ? -6.779 4.536 -3.222 1.00 58.09 71 THR A O 1
ATOM 551 N N . ALA A 1 72 ? -6.518 5.354 -1.151 1.00 57.16 72 ALA A N 1
ATOM 552 C CA . ALA A 1 72 ? -6.021 4.120 -0.556 1.00 57.16 72 ALA A CA 1
ATOM 553 C C . ALA A 1 72 ? -7.098 3.031 -0.622 1.00 57.16 72 ALA A C 1
ATOM 555 O O . ALA A 1 72 ? -6.859 1.961 -1.170 1.00 57.16 72 ALA A O 1
ATOM 556 N N . GLY A 1 73 ? -8.314 3.327 -0.169 1.00 58.81 73 GLY A N 1
ATOM 557 C CA . GLY A 1 73 ? -9.473 2.441 -0.212 1.00 58.81 73 GLY A CA 1
ATOM 558 C C . GLY A 1 73 ? -9.785 1.976 -1.630 1.00 58.81 73 GLY A C 1
ATOM 559 O O . GLY A 1 73 ? -9.931 0.779 -1.855 1.00 58.81 73 GLY A O 1
ATOM 560 N N . TYR A 1 74 ? -9.780 2.877 -2.614 1.00 66.19 74 TYR A N 1
ATOM 561 C CA . TYR A 1 74 ? -9.894 2.527 -4.031 1.00 66.19 74 TYR A CA 1
ATOM 562 C C . TYR A 1 74 ? -8.748 1.620 -4.499 1.00 66.19 74 TYR A C 1
ATOM 564 O O . TYR A 1 74 ? -8.978 0.682 -5.265 1.00 66.19 74 TYR A O 1
ATOM 572 N N . GLY A 1 75 ? -7.531 1.865 -4.012 1.00 69.50 75 GLY A N 1
ATOM 573 C CA . GLY A 1 75 ? -6.354 1.038 -4.248 1.00 69.50 75 GLY A CA 1
ATOM 574 C C . GLY A 1 75 ? -6.518 -0.413 -3.783 1.00 69.50 75 GLY A C 1
ATOM 575 O O . GLY A 1 75 ? -5.992 -1.309 -4.440 1.00 69.50 75 GLY A O 1
ATOM 576 N N . PHE A 1 76 ? -7.277 -0.663 -2.711 1.00 71.31 76 PHE A N 1
ATOM 577 C CA . PHE A 1 76 ? -7.495 -2.001 -2.136 1.00 71.31 76 PHE A CA 1
ATOM 578 C C . PHE A 1 76 ? -8.871 -2.616 -2.459 1.00 71.31 76 PHE A C 1
ATOM 580 O O . PHE A 1 76 ? -9.059 -3.825 -2.312 1.00 71.31 76 PHE A O 1
ATOM 587 N N . ALA A 1 77 ? -9.847 -1.821 -2.902 1.00 71.19 77 ALA A N 1
ATOM 588 C CA . ALA A 1 77 ? -11.220 -2.269 -3.118 1.00 71.19 77 ALA A CA 1
ATOM 589 C C . ALA A 1 77 ? -11.429 -2.937 -4.485 1.00 71.19 77 ALA A C 1
ATOM 591 O O . ALA A 1 77 ? -10.908 -2.493 -5.515 1.00 71.19 77 ALA A O 1
ATOM 592 N N . ALA A 1 78 ? -12.273 -3.976 -4.509 1.00 78.25 78 ALA A N 1
ATOM 593 C CA . ALA A 1 78 ? -12.701 -4.680 -5.723 1.00 78.25 78 ALA A CA 1
ATOM 594 C C . ALA A 1 78 ? -11.526 -5.088 -6.637 1.00 78.25 78 ALA A C 1
ATOM 596 O O . ALA A 1 78 ? -11.560 -4.916 -7.861 1.00 78.25 78 ALA A O 1
ATOM 597 N N . LEU A 1 79 ? -10.439 -5.579 -6.038 1.00 81.31 79 LEU A N 1
ATOM 598 C CA . LEU A 1 79 ? -9.319 -6.118 -6.799 1.00 81.31 79 LEU A CA 1
ATOM 599 C C . LEU A 1 79 ? -9.758 -7.388 -7.546 1.00 81.31 79 LEU A C 1
ATOM 601 O O . LEU A 1 79 ? -10.552 -8.166 -7.009 1.00 81.31 79 LEU A O 1
ATOM 605 N N . PRO A 1 80 ? -9.262 -7.624 -8.776 1.00 86.38 80 PRO A N 1
ATOM 606 C CA . PRO A 1 80 ? -9.472 -8.896 -9.461 1.00 86.38 80 PRO A CA 1
ATOM 607 C C . PRO A 1 80 ? -9.047 -10.065 -8.568 1.00 86.38 80 PRO A C 1
ATOM 609 O O . PRO A 1 80 ? -8.082 -9.934 -7.822 1.00 86.38 80 PRO A O 1
ATOM 612 N N . LYS A 1 81 ? -9.725 -11.215 -8.650 1.00 89.12 81 LYS A N 1
ATOM 613 C CA . LYS A 1 81 ? -9.317 -12.426 -7.905 1.00 89.12 81 LYS A CA 1
ATOM 614 C C . LYS A 1 81 ? -8.005 -13.021 -8.422 1.00 89.12 81 LYS A C 1
ATOM 616 O O . LYS A 1 81 ? -7.275 -13.653 -7.664 1.00 89.12 81 LYS A O 1
ATOM 621 N N . HIS A 1 82 ? -7.721 -12.799 -9.702 1.00 89.88 82 HIS A N 1
ATOM 622 C CA . HIS A 1 82 ? -6.526 -13.268 -10.382 1.00 89.88 82 HIS A CA 1
ATOM 623 C C . HIS A 1 82 ? -5.864 -12.112 -11.115 1.00 89.88 82 HIS A C 1
ATOM 625 O O . HIS A 1 82 ? -6.544 -11.275 -11.717 1.00 89.88 82 HIS A O 1
ATOM 631 N N . LEU A 1 83 ? -4.541 -12.102 -11.077 1.00 89.00 83 LEU A N 1
ATOM 632 C CA . LEU A 1 83 ? -3.701 -11.161 -11.794 1.00 89.00 83 LEU A CA 1
ATOM 633 C C . LEU A 1 83 ? -2.600 -11.921 -12.535 1.00 89.00 83 LEU A C 1
ATOM 635 O O . LEU A 1 83 ? -2.356 -13.105 -12.296 1.00 89.00 83 LEU A O 1
ATOM 639 N N . ILE A 1 84 ? -1.945 -11.222 -13.452 1.00 88.31 84 ILE A N 1
ATOM 640 C CA . ILE A 1 84 ? -0.904 -11.764 -14.315 1.00 88.31 84 ILE A CA 1
ATOM 641 C C . ILE A 1 84 ? 0.400 -11.045 -13.996 1.00 88.31 84 ILE A C 1
ATOM 643 O O . ILE A 1 84 ? 0.489 -9.825 -14.131 1.00 88.31 84 ILE A O 1
ATOM 647 N N . HIS A 1 85 ? 1.414 -11.795 -13.582 1.00 88.31 85 HIS A N 1
ATOM 648 C CA . HIS A 1 85 ? 2.786 -11.313 -13.529 1.00 88.31 85 HIS A CA 1
ATOM 649 C C . HIS A 1 85 ? 3.485 -11.667 -14.841 1.00 88.31 85 HIS A C 1
ATOM 651 O O . HIS A 1 85 ? 3.525 -12.832 -15.226 1.00 88.31 85 HIS A O 1
ATOM 657 N N . PHE A 1 86 ? 4.038 -10.674 -15.528 1.00 86.19 86 PHE A N 1
ATOM 658 C CA . PHE A 1 86 ? 4.779 -10.889 -16.765 1.00 86.19 86 PHE A CA 1
ATOM 659 C C . PHE A 1 86 ? 6.278 -10.975 -16.490 1.00 86.19 86 PHE A C 1
ATOM 661 O O . PHE A 1 86 ? 6.838 -10.137 -15.782 1.00 86.19 86 PHE A O 1
ATOM 668 N N . THR A 1 87 ? 6.930 -11.979 -17.071 1.00 84.69 87 THR A N 1
ATOM 669 C CA . THR A 1 87 ? 8.354 -12.264 -16.862 1.00 84.69 87 THR A CA 1
ATOM 670 C C . THR A 1 87 ? 9.036 -12.737 -18.149 1.00 84.69 87 THR A C 1
ATOM 672 O O . THR A 1 87 ? 8.396 -12.919 -19.183 1.00 84.69 87 THR A O 1
ATOM 675 N N . THR A 1 88 ? 10.358 -12.897 -18.125 1.00 87.38 88 THR A N 1
ATOM 676 C CA . THR A 1 88 ? 11.133 -13.452 -19.249 1.00 87.38 88 THR A CA 1
ATOM 677 C C . THR A 1 88 ? 11.104 -14.988 -19.219 1.00 87.38 88 THR A C 1
ATOM 679 O O . THR A 1 88 ? 10.812 -15.560 -18.169 1.00 87.38 88 THR A O 1
ATOM 682 N N . PRO A 1 89 ? 11.475 -15.698 -20.302 1.00 88.00 89 PRO A N 1
ATOM 683 C CA . PRO A 1 89 ? 11.581 -17.163 -20.277 1.00 88.00 89 PRO A CA 1
ATOM 684 C C . PRO A 1 89 ? 12.478 -17.699 -19.149 1.00 88.00 89 PRO A C 1
ATOM 686 O O . PRO A 1 89 ? 12.105 -18.638 -18.448 1.00 88.00 89 PRO A O 1
ATOM 689 N N . ALA A 1 90 ? 13.623 -17.053 -18.904 1.00 87.00 90 ALA A N 1
ATOM 690 C CA . ALA A 1 90 ? 14.510 -17.403 -17.794 1.00 87.00 90 ALA A CA 1
ATOM 691 C C . ALA A 1 90 ? 13.863 -17.136 -16.422 1.00 87.00 90 ALA A C 1
ATOM 693 O O . ALA A 1 90 ? 13.998 -17.942 -15.503 1.00 87.00 90 ALA A O 1
ATOM 694 N N . GLY A 1 91 ? 13.123 -16.030 -16.289 1.00 87.00 91 GLY A N 1
ATOM 695 C CA . GLY A 1 91 ? 12.369 -15.721 -15.076 1.00 87.00 91 GLY A CA 1
ATOM 696 C C . GLY A 1 91 ? 11.259 -16.736 -14.807 1.00 87.00 91 GLY A C 1
ATOM 697 O O . GLY A 1 91 ? 11.123 -17.197 -13.679 1.00 87.00 91 GLY A O 1
ATOM 698 N N . ALA A 1 92 ? 10.523 -17.152 -15.840 1.00 89.25 92 ALA A N 1
ATOM 699 C CA . ALA A 1 92 ? 9.496 -18.187 -15.740 1.00 89.25 92 ALA A CA 1
ATOM 700 C C . ALA A 1 92 ? 10.086 -19.534 -15.300 1.00 89.25 92 ALA A C 1
ATOM 702 O O . ALA A 1 92 ? 9.533 -20.169 -14.406 1.00 89.25 92 ALA A O 1
ATOM 703 N N . ALA A 1 93 ? 11.234 -19.938 -15.854 1.00 89.69 93 ALA A N 1
ATOM 704 C CA . ALA A 1 93 ? 11.940 -21.143 -15.419 1.00 89.69 93 ALA A CA 1
ATOM 705 C C . ALA A 1 93 ? 12.387 -21.051 -13.947 1.00 89.69 93 ALA A C 1
ATOM 707 O O . ALA A 1 93 ? 12.181 -21.987 -13.173 1.00 89.69 93 ALA A O 1
ATOM 708 N N . GLY A 1 94 ? 12.933 -19.903 -13.530 1.00 87.69 94 GLY A N 1
ATOM 709 C CA . GLY A 1 94 ? 13.310 -19.659 -12.135 1.00 87.69 94 GLY A CA 1
ATOM 710 C C . GLY A 1 94 ? 12.115 -19.704 -11.177 1.00 87.69 94 GLY A C 1
ATOM 711 O O . GLY A 1 94 ? 12.198 -20.314 -10.109 1.00 87.69 94 GLY A O 1
ATOM 712 N N . ILE A 1 95 ? 10.982 -19.120 -11.572 1.00 90.31 95 ILE A N 1
ATOM 713 C CA . ILE A 1 95 ? 9.726 -19.155 -10.811 1.00 90.31 95 ILE A CA 1
ATOM 714 C C . ILE A 1 95 ? 9.172 -20.583 -10.749 1.00 90.31 95 ILE A C 1
ATOM 716 O O . ILE A 1 95 ? 8.761 -21.019 -9.681 1.00 90.31 95 ILE A O 1
ATOM 720 N N . ALA A 1 96 ? 9.194 -21.338 -11.849 1.00 89.12 96 ALA A N 1
ATOM 721 C CA . ALA A 1 96 ? 8.728 -22.725 -11.869 1.00 89.12 96 ALA A CA 1
ATOM 722 C C . ALA A 1 96 ? 9.551 -23.624 -10.929 1.00 89.12 96 ALA A C 1
ATOM 724 O O . ALA A 1 96 ? 9.000 -24.508 -10.270 1.00 89.12 96 ALA A O 1
ATOM 725 N N . HIS A 1 97 ? 10.859 -23.371 -10.828 1.00 88.06 97 HIS A N 1
ATOM 726 C CA . HIS A 1 97 ? 11.746 -24.109 -9.935 1.00 88.06 97 HIS A CA 1
ATOM 727 C C . HIS A 1 97 ? 11.579 -23.706 -8.459 1.00 88.06 97 HIS A C 1
ATOM 729 O O . HIS A 1 97 ? 11.464 -24.567 -7.590 1.00 88.06 97 HIS A O 1
ATOM 735 N N . SER A 1 98 ? 11.541 -22.401 -8.172 1.00 89.12 98 SER A N 1
ATOM 736 C CA . SER A 1 98 ? 11.552 -21.864 -6.799 1.00 89.12 98 SER A CA 1
ATOM 737 C C . SER A 1 98 ? 10.164 -21.648 -6.187 1.00 89.12 98 SER A C 1
ATOM 739 O O . SER A 1 98 ? 10.022 -21.620 -4.966 1.00 89.12 98 SER A O 1
ATOM 741 N N . GLY A 1 99 ? 9.133 -21.465 -7.012 1.00 88.50 99 GLY A N 1
ATOM 742 C CA . GLY A 1 99 ? 7.816 -20.979 -6.596 1.00 88.50 99 GLY A CA 1
ATOM 743 C C . GLY A 1 99 ? 7.816 -19.519 -6.123 1.00 88.50 99 GLY A C 1
ATOM 744 O O . GLY A 1 99 ? 6.882 -19.111 -5.430 1.00 88.50 99 GLY A O 1
ATOM 745 N N . LEU A 1 100 ? 8.857 -18.739 -6.439 1.00 90.44 100 LEU A N 1
ATOM 746 C CA . LEU A 1 100 ? 9.049 -17.380 -5.932 1.00 90.44 100 LEU A CA 1
ATOM 747 C C . LEU A 1 100 ? 9.121 -16.350 -7.059 1.00 90.44 100 LEU A C 1
ATOM 749 O O . LEU A 1 100 ? 9.895 -16.495 -8.001 1.00 90.44 100 LEU A O 1
ATOM 753 N N . ILE A 1 101 ? 8.373 -15.258 -6.906 1.00 88.06 101 ILE A N 1
ATOM 754 C CA . ILE A 1 101 ? 8.481 -14.054 -7.730 1.00 88.06 101 ILE A CA 1
ATOM 755 C C . ILE A 1 101 ? 9.231 -12.995 -6.925 1.00 88.06 101 ILE A C 1
ATOM 757 O O . ILE A 1 101 ? 8.746 -12.509 -5.903 1.00 88.06 101 ILE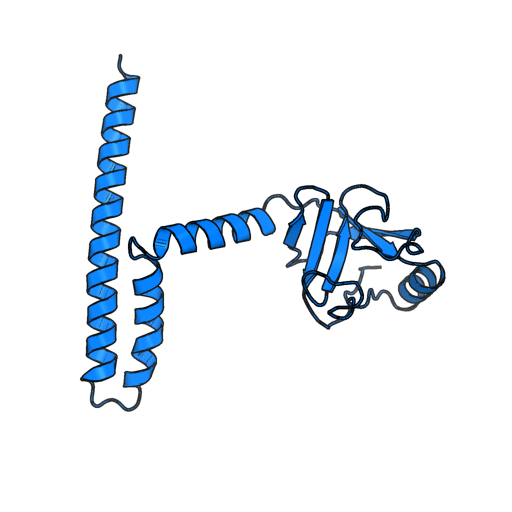 A O 1
ATOM 761 N N . HIS A 1 102 ? 10.427 -12.628 -7.374 1.00 84.19 102 HIS A N 1
ATOM 762 C CA . HIS A 1 102 ? 11.227 -11.606 -6.707 1.00 84.19 102 HIS A CA 1
ATOM 763 C C . HIS A 1 102 ? 10.714 -10.199 -7.020 1.00 84.19 102 HIS A C 1
ATOM 765 O O . HIS A 1 102 ? 10.331 -9.897 -8.151 1.00 84.19 102 HIS A O 1
ATOM 771 N N . ALA A 1 103 ? 10.737 -9.329 -6.010 1.00 76.44 103 ALA A N 1
ATOM 772 C CA . ALA A 1 103 ? 10.373 -7.931 -6.169 1.00 76.44 103 ALA A CA 1
ATOM 773 C C . ALA A 1 103 ? 11.321 -7.218 -7.147 1.00 76.44 103 ALA A C 1
ATOM 775 O O . ALA A 1 103 ? 12.542 -7.407 -7.114 1.00 76.44 103 ALA A O 1
ATOM 776 N N . SER A 1 104 ? 10.766 -6.356 -7.997 1.00 69.75 104 SER A N 1
ATOM 777 C CA . SER A 1 104 ? 11.564 -5.459 -8.827 1.00 69.75 104 SER A CA 1
ATOM 778 C C . SER A 1 104 ? 12.324 -4.473 -7.942 1.00 69.75 104 SER A C 1
ATOM 780 O O . SER A 1 104 ? 11.773 -3.959 -6.967 1.00 69.75 104 S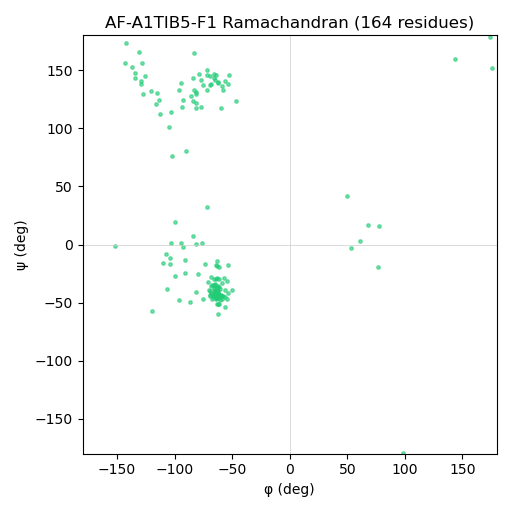ER A O 1
ATOM 782 N N . ARG A 1 105 ? 13.566 -4.147 -8.304 1.00 63.03 105 ARG A N 1
ATOM 783 C CA . ARG A 1 105 ? 14.347 -3.112 -7.611 1.00 63.03 105 ARG A CA 1
ATOM 784 C C . ARG A 1 105 ? 13.795 -1.714 -7.923 1.00 63.03 105 ARG A C 1
ATOM 786 O O . ARG A 1 105 ? 13.327 -1.464 -9.038 1.00 63.03 105 ARG A O 1
ATOM 793 N N . ALA A 1 106 ? 13.869 -0.815 -6.940 1.00 51.06 106 ALA A N 1
ATOM 794 C CA . ALA A 1 106 ? 13.511 0.594 -7.105 1.00 51.06 106 ALA A CA 1
ATOM 795 C C . ALA A 1 106 ? 14.331 1.233 -8.242 1.00 51.06 106 ALA A C 1
ATOM 797 O O . ALA A 1 106 ? 15.507 0.914 -8.407 1.00 51.06 106 ALA A O 1
ATOM 798 N N . GLY A 1 107 ? 13.706 2.096 -9.047 1.00 48.22 107 GLY A N 1
ATOM 799 C CA . GLY A 1 107 ? 14.379 2.862 -10.106 1.00 48.22 107 GLY A CA 1
ATOM 800 C C . GLY A 1 107 ? 14.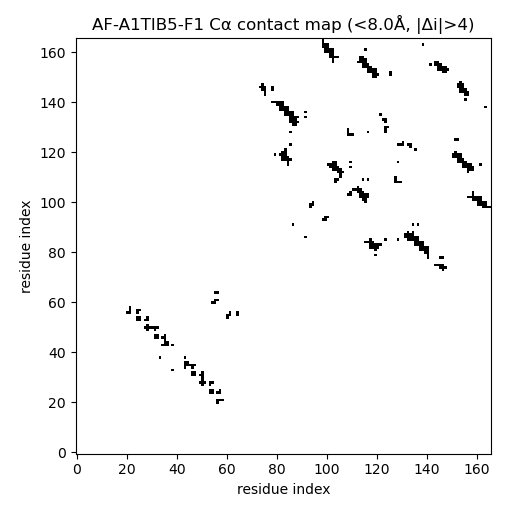731 2.098 -11.390 1.00 48.22 107 GLY A C 1
ATOM 801 O O . GLY A 1 107 ? 14.908 2.733 -12.420 1.00 48.22 107 GLY A O 1
ATOM 802 N N . ALA A 1 108 ? 14.783 0.760 -11.379 1.00 45.47 108 ALA A N 1
ATOM 803 C CA . ALA A 1 108 ? 15.042 -0.016 -12.597 1.00 45.47 108 ALA A CA 1
ATOM 804 C C . ALA A 1 108 ? 13.751 -0.303 -13.380 1.00 45.47 108 ALA A C 1
ATOM 806 O O . ALA A 1 108 ? 13.696 -0.065 -14.578 1.00 45.47 108 ALA A O 1
ATOM 807 N N . HIS A 1 109 ? 12.710 -0.796 -12.697 1.00 53.19 109 HIS A N 1
ATOM 808 C CA . HIS A 1 109 ? 11.417 -1.175 -13.302 1.00 53.19 109 HIS A CA 1
ATOM 809 C C . HIS A 1 109 ? 10.229 -1.038 -12.326 1.00 53.19 109 HIS A C 1
ATOM 811 O O . HIS A 1 109 ? 9.087 -1.287 -12.692 1.00 53.19 109 HIS A O 1
ATOM 817 N N . GLY A 1 110 ? 10.493 -0.637 -11.077 1.00 52.53 110 GLY A N 1
ATOM 818 C CA . GLY A 1 110 ? 9.480 -0.315 -10.078 1.00 52.53 110 GLY A CA 1
ATOM 819 C C . GLY A 1 110 ? 9.335 1.194 -9.946 1.00 52.53 110 GLY A C 1
ATOM 820 O O . GLY A 1 110 ? 9.866 1.775 -9.000 1.00 52.53 110 GLY A O 1
ATOM 821 N N . ILE A 1 111 ? 8.665 1.828 -10.913 1.00 57.84 111 ILE A N 1
ATOM 822 C CA . ILE A 1 111 ? 8.461 3.291 -10.955 1.00 57.84 111 ILE A CA 1
ATOM 823 C C . ILE A 1 111 ? 7.760 3.781 -9.677 1.00 57.84 111 ILE A C 1
ATOM 825 O O . ILE A 1 111 ? 8.019 4.879 -9.199 1.00 57.84 111 ILE A O 1
ATOM 829 N N . PHE A 1 112 ? 6.948 2.915 -9.067 1.00 62.88 112 PHE A N 1
ATOM 830 C CA . PHE A 1 112 ? 6.248 3.166 -7.810 1.00 62.88 112 PHE A CA 1
ATOM 831 C C . PHE A 1 112 ? 6.941 2.529 -6.597 1.00 62.88 112 PHE A C 1
ATOM 833 O O . PHE A 1 112 ? 6.317 2.329 -5.561 1.00 62.88 112 PHE A O 1
ATOM 840 N N . GLY A 1 113 ? 8.224 2.181 -6.710 1.00 65.00 113 GLY A N 1
ATOM 841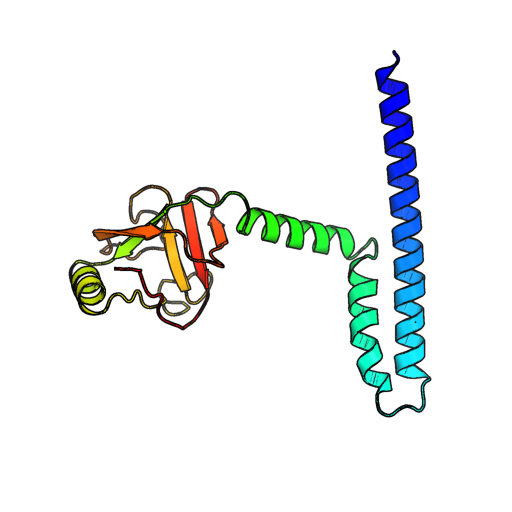 C CA . GLY A 1 113 ? 9.011 1.537 -5.658 1.00 65.00 113 GLY A CA 1
ATOM 842 C C . GLY A 1 113 ? 9.125 0.011 -5.800 1.00 65.00 113 GLY A C 1
ATOM 843 O O . GLY A 1 113 ? 8.626 -0.577 -6.768 1.00 65.00 113 GLY A O 1
ATOM 844 N N . PRO A 1 114 ? 9.827 -0.649 -4.860 1.00 68.88 114 PRO A N 1
ATOM 845 C CA . PRO A 1 114 ? 10.094 -2.079 -4.924 1.00 68.88 114 PRO A CA 1
ATOM 846 C C . PRO A 1 114 ? 8.837 -2.909 -4.655 1.00 68.88 114 PRO A C 1
ATOM 848 O O . PRO A 1 114 ? 8.105 -2.670 -3.691 1.00 68.88 114 PRO A O 1
ATOM 851 N N . GLY A 1 115 ? 8.597 -3.908 -5.500 1.00 77.56 115 GLY A N 1
ATOM 852 C CA . GLY A 1 115 ? 7.447 -4.791 -5.355 1.00 77.56 115 GLY A CA 1
ATOM 853 C C . GLY A 1 115 ? 7.278 -5.768 -6.508 1.00 77.56 115 GLY A C 1
ATOM 854 O O . GLY A 1 115 ? 8.041 -5.763 -7.473 1.00 77.56 115 GLY A O 1
ATOM 855 N N . VAL A 1 116 ? 6.265 -6.620 -6.404 1.00 84.56 116 VAL A N 1
ATOM 856 C CA . VAL A 1 116 ? 5.846 -7.506 -7.494 1.00 84.56 116 VAL A CA 1
ATOM 857 C C . VAL A 1 116 ? 4.747 -6.810 -8.278 1.00 84.56 116 VAL A C 1
ATOM 859 O O . VAL A 1 116 ? 3.694 -6.506 -7.724 1.00 84.56 116 VAL A O 1
ATOM 862 N N . TYR A 1 117 ? 5.004 -6.548 -9.556 1.00 82.69 117 TYR A N 1
ATOM 863 C CA . TYR A 1 117 ? 4.069 -5.875 -10.452 1.00 82.69 117 TYR A CA 1
ATOM 864 C C . TYR A 1 117 ? 3.248 -6.891 -11.235 1.00 82.69 117 TYR A C 1
ATOM 866 O O . TYR A 1 117 ? 3.756 -7.926 -11.680 1.00 82.69 117 TYR A O 1
ATOM 874 N N . MET A 1 118 ? 1.965 -6.588 -11.374 1.00 86.75 118 MET A N 1
ATOM 875 C CA . MET A 1 118 ? 0.957 -7.463 -11.945 1.00 86.75 118 MET A CA 1
ATOM 876 C C . MET A 1 118 ? -0.051 -6.649 -12.765 1.00 86.75 118 MET A C 1
ATOM 878 O O . MET A 1 118 ? -0.259 -5.459 -12.522 1.00 86.75 118 MET A O 1
ATOM 882 N N . ALA A 1 119 ? -0.712 -7.301 -13.713 1.00 84.56 119 ALA A N 1
ATOM 883 C CA . ALA A 1 119 ? -1.736 -6.707 -14.563 1.00 84.56 119 ALA A CA 1
ATOM 884 C C . ALA A 1 119 ? -3.024 -7.539 -14.550 1.00 84.56 119 ALA A C 1
ATOM 886 O O . ALA A 1 119 ? -3.001 -8.738 -14.273 1.00 84.56 119 ALA A O 1
ATOM 887 N N . ARG A 1 120 ? -4.160 -6.901 -14.859 1.00 80.81 120 ARG A N 1
ATOM 888 C CA . ARG A 1 120 ? -5.455 -7.595 -14.995 1.00 80.81 120 ARG A CA 1
ATOM 889 C C . ARG A 1 120 ? -5.614 -8.256 -16.366 1.00 80.81 120 ARG A C 1
ATOM 891 O O . ARG A 1 120 ? -6.164 -9.348 -16.452 1.00 80.81 120 ARG A O 1
ATOM 898 N N . VAL A 1 121 ? -5.181 -7.575 -17.423 1.00 73.62 121 VAL A N 1
ATOM 899 C CA . VAL A 1 121 ? -5.303 -7.989 -18.829 1.00 73.62 121 VAL A CA 1
ATOM 900 C C . VAL A 1 121 ? -3.971 -7.769 -19.539 1.00 73.62 121 VAL A C 1
ATOM 902 O O . VAL A 1 121 ? -3.194 -6.900 -19.148 1.00 73.62 121 VAL A O 1
ATOM 905 N N . GLY A 1 122 ? -3.675 -8.630 -20.512 1.00 59.34 122 GLY A N 1
ATOM 906 C CA . GLY A 1 122 ? -2.322 -8.827 -21.015 1.00 59.34 122 GLY A CA 1
ATOM 907 C C . GLY A 1 122 ? -1.836 -7.831 -22.067 1.00 59.34 122 GLY A C 1
ATOM 908 O O . GLY A 1 122 ? -2.514 -7.571 -23.052 1.00 59.34 122 GLY A O 1
ATOM 909 N N . LEU A 1 123 ? -0.625 -7.335 -21.834 1.00 57.16 123 LEU A N 1
ATOM 910 C CA . LEU A 1 123 ? 0.565 -7.202 -22.691 1.00 57.16 123 LEU A CA 1
ATOM 911 C C . LEU A 1 123 ? 1.585 -6.443 -21.816 1.00 57.16 123 LEU A C 1
ATOM 913 O O . LEU A 1 123 ? 1.165 -5.654 -20.971 1.00 57.16 123 LEU A O 1
ATOM 917 N N . PRO A 1 124 ? 2.906 -6.608 -21.982 1.00 52.22 124 PRO A N 1
ATOM 918 C CA . PRO A 1 124 ? 3.912 -5.804 -21.278 1.00 52.22 124 PRO A CA 1
ATOM 919 C C . PRO A 1 124 ? 3.985 -4.354 -21.805 1.00 52.22 124 PRO A C 1
ATOM 921 O O . PRO A 1 124 ? 5.041 -3.735 -21.805 1.00 52.22 124 PRO A O 1
ATOM 924 N N . LEU A 1 125 ? 2.864 -3.789 -22.266 1.00 50.06 125 LEU A N 1
ATOM 925 C CA . LEU A 1 125 ? 2.771 -2.453 -22.868 1.00 50.06 125 LEU A CA 1
ATOM 926 C C . LEU A 1 125 ? 2.644 -1.330 -21.829 1.00 50.06 125 LEU A C 1
ATOM 928 O O . LEU A 1 125 ? 2.451 -0.169 -22.170 1.00 50.06 125 LEU A O 1
ATOM 932 N N . ASN A 1 126 ? 2.777 -1.650 -20.545 1.00 50.75 126 ASN A N 1
ATOM 933 C CA . ASN A 1 126 ? 2.501 -0.724 -19.452 1.00 50.75 126 ASN A CA 1
ATOM 934 C C . ASN A 1 126 ? 3.619 0.319 -19.257 1.00 50.75 126 ASN A C 1
ATOM 936 O O . ASN A 1 126 ? 3.573 1.033 -18.260 1.00 50.75 126 ASN A O 1
ATOM 940 N N . MET A 1 127 ? 4.681 0.317 -20.080 1.00 50.53 127 MET A N 1
ATOM 941 C CA . MET A 1 127 ? 5.974 1.006 -19.852 1.00 50.53 127 MET A CA 1
ATOM 942 C C . MET A 1 127 ? 6.664 0.678 -18.503 1.00 50.53 127 MET A C 1
ATOM 944 O O . MET A 1 127 ? 7.772 1.128 -18.235 1.00 50.53 127 MET A O 1
ATOM 948 N N . MET A 1 128 ? 6.027 -0.135 -17.655 1.00 51.78 128 MET A N 1
ATOM 949 C CA . MET A 1 128 ? 6.467 -0.547 -16.318 1.00 51.78 128 MET A CA 1
ATOM 950 C C . MET A 1 128 ? 6.941 -2.001 -16.256 1.00 51.78 128 MET A C 1
ATOM 952 O O . MET A 1 128 ? 7.434 -2.459 -15.231 1.00 51.78 128 MET A O 1
ATOM 956 N N . ILE A 1 129 ? 6.757 -2.752 -17.339 1.00 56.34 129 ILE A N 1
ATOM 957 C CA . ILE A 1 129 ? 7.171 -4.146 -17.473 1.00 56.34 129 ILE A CA 1
ATOM 958 C C . ILE A 1 129 ? 8.239 -4.159 -18.564 1.00 56.34 129 ILE A C 1
ATOM 960 O O . ILE A 1 129 ? 8.057 -3.546 -19.610 1.00 56.34 129 ILE A O 1
ATOM 964 N N . LYS A 1 130 ? 9.385 -4.793 -18.293 1.00 57.78 130 LYS A N 1
ATOM 965 C CA . LYS A 1 130 ? 10.541 -4.807 -19.203 1.00 57.78 130 LYS A CA 1
ATOM 966 C C . LYS A 1 130 ? 10.117 -5.290 -20.600 1.00 57.78 130 LYS A C 1
ATOM 968 O O . LYS A 1 130 ? 9.417 -6.293 -20.684 1.00 57.78 130 LYS A O 1
ATOM 973 N N . GLU A 1 131 ? 10.608 -4.655 -21.669 1.00 57.03 131 GLU A N 1
ATOM 974 C CA . GLU A 1 131 ? 10.250 -4.955 -23.076 1.00 57.03 131 GLU A CA 1
ATOM 975 C C . GLU A 1 131 ? 10.419 -6.436 -23.492 1.00 57.03 131 GLU A C 1
ATOM 977 O O . GLU A 1 131 ? 9.819 -6.874 -24.465 1.00 57.03 131 GLU A O 1
ATOM 982 N N . GLY A 1 132 ? 11.174 -7.243 -22.735 1.00 65.06 132 GLY A N 1
ATOM 983 C CA . GLY A 1 132 ? 11.334 -8.690 -22.962 1.00 65.06 132 GLY A CA 1
ATOM 984 C C . GLY A 1 132 ? 10.537 -9.616 -22.030 1.00 65.06 132 GLY A C 1
ATOM 985 O O . GLY A 1 132 ? 10.692 -10.835 -22.108 1.00 65.06 132 GLY A O 1
ATOM 986 N N . ALA A 1 133 ? 9.739 -9.083 -21.103 1.00 75.38 133 ALA A N 1
ATOM 987 C CA . ALA A 1 133 ? 8.948 -9.870 -20.161 1.00 75.38 133 ALA A CA 1
ATOM 988 C C . ALA A 1 133 ? 7.562 -10.173 -20.751 1.00 75.38 133 ALA A C 1
ATOM 990 O O . ALA A 1 133 ? 6.584 -9.494 -20.459 1.00 75.38 133 ALA A O 1
ATOM 991 N N . THR A 1 134 ? 7.490 -11.176 -21.624 1.00 80.94 134 THR A N 1
ATOM 992 C CA . THR A 1 134 ? 6.272 -11.550 -22.364 1.00 80.94 134 THR A CA 1
ATOM 993 C C . THR A 1 134 ? 5.585 -12.801 -21.828 1.00 80.94 134 THR A C 1
ATOM 995 O O . THR A 1 134 ? 4.450 -13.074 -22.212 1.00 80.94 134 THR A O 1
ATOM 998 N N . ILE A 1 135 ? 6.234 -13.558 -20.940 1.00 86.44 135 ILE A N 1
ATOM 999 C CA . ILE A 1 135 ? 5.694 -14.810 -20.411 1.00 86.44 135 ILE A CA 1
ATOM 1000 C C . ILE A 1 135 ? 4.712 -14.501 -19.275 1.00 86.44 135 ILE A C 1
ATOM 1002 O O . ILE A 1 135 ? 5.137 -13.939 -18.259 1.00 86.44 135 ILE A O 1
ATOM 1006 N N . PRO A 1 136 ? 3.420 -14.850 -19.410 1.00 88.12 136 PRO A N 1
ATOM 1007 C CA . PRO A 1 136 ? 2.433 -14.620 -18.369 1.00 88.12 136 PRO A CA 1
ATOM 1008 C C . PRO A 1 136 ? 2.501 -15.711 -17.295 1.00 88.12 136 PRO A C 1
ATOM 1010 O O . PRO A 1 136 ? 2.457 -16.904 -17.587 1.00 88.12 136 PRO A O 1
ATOM 1013 N N . ILE A 1 137 ? 2.535 -15.294 -16.034 1.00 88.31 137 ILE A N 1
ATOM 1014 C CA . ILE A 1 137 ? 2.332 -16.144 -14.863 1.00 88.31 137 ILE A CA 1
ATOM 1015 C C . ILE A 1 137 ? 1.023 -15.709 -14.213 1.00 88.31 137 ILE A C 1
ATOM 1017 O O . ILE A 1 137 ? 0.921 -14.598 -13.694 1.00 88.31 137 ILE A O 1
ATOM 1021 N N . HIS A 1 138 ? 0.010 -16.569 -14.261 1.00 89.62 138 HIS A N 1
ATOM 1022 C CA . HIS A 1 138 ? -1.269 -16.319 -13.603 1.00 89.62 138 HIS A CA 1
ATOM 1023 C C . HIS A 1 138 ? -1.162 -16.671 -12.122 1.00 89.62 138 HIS A C 1
ATOM 1025 O O . HIS A 1 138 ? -0.737 -17.770 -11.772 1.00 89.62 138 HIS A O 1
ATOM 1031 N N . LEU A 1 139 ? -1.572 -15.753 -11.251 1.00 88.56 139 LEU A N 1
ATOM 1032 C CA . LEU A 1 139 ? -1.608 -15.987 -9.812 1.00 88.56 139 LEU A CA 1
ATOM 1033 C C . LEU A 1 139 ? -2.896 -15.446 -9.191 1.00 88.56 139 LEU A C 1
ATOM 1035 O O . LEU A 1 139 ? -3.513 -14.503 -9.693 1.00 88.56 139 LEU A O 1
ATOM 1039 N N . ALA A 1 140 ? -3.304 -16.053 -8.077 1.00 90.19 140 ALA A N 1
ATOM 1040 C CA . ALA A 1 140 ? -4.300 -15.451 -7.201 1.00 90.19 140 ALA A CA 1
ATOM 1041 C C . ALA A 1 140 ? -3.756 -14.124 -6.659 1.00 90.19 140 ALA A C 1
ATOM 1043 O O . ALA A 1 140 ? -2.579 -14.038 -6.306 1.00 90.19 140 ALA A O 1
ATOM 1044 N N . THR A 1 141 ? -4.601 -13.099 -6.597 1.00 88.12 141 THR A N 1
ATOM 1045 C CA . THR A 1 141 ? -4.192 -11.764 -6.152 1.00 88.12 141 THR A CA 1
ATOM 1046 C C . THR A 1 141 ? -3.643 -11.814 -4.729 1.00 88.12 141 THR A C 1
ATOM 1048 O O . THR A 1 141 ? -4.389 -12.149 -3.806 1.00 88.12 141 THR A O 1
ATOM 1051 N N . PRO A 1 142 ? -2.361 -11.472 -4.515 1.00 86.69 142 PRO A N 1
ATOM 1052 C CA . PRO A 1 142 ? -1.757 -11.549 -3.193 1.00 86.69 142 PRO A CA 1
ATOM 1053 C C . PRO A 1 142 ? -2.411 -10.585 -2.204 1.00 86.69 142 PRO A C 1
ATOM 1055 O O . PRO A 1 142 ? -2.765 -9.457 -2.561 1.00 86.69 142 PRO A O 1
ATOM 1058 N N . ALA A 1 143 ? -2.501 -10.985 -0.936 1.00 81.38 143 ALA A N 1
ATOM 1059 C CA . ALA A 1 143 ? -2.947 -10.091 0.128 1.00 81.38 143 ALA A CA 1
ATOM 1060 C C . ALA A 1 143 ? -2.034 -8.858 0.217 1.00 81.38 143 ALA A C 1
ATOM 1062 O O . ALA A 1 143 ? -0.812 -8.984 0.152 1.00 81.38 143 ALA A O 1
ATOM 1063 N N . GLY A 1 144 ? -2.626 -7.669 0.363 1.00 77.38 144 GLY A N 1
ATOM 1064 C CA . GLY A 1 144 ? -1.899 -6.394 0.385 1.00 77.38 144 GLY A CA 1
ATOM 1065 C C . GLY A 1 144 ? -1.449 -5.893 -0.994 1.00 77.38 144 GLY A C 1
ATOM 1066 O O . GLY A 1 144 ? -0.561 -5.042 -1.064 1.00 77.38 144 GLY A O 1
ATOM 1067 N N . THR A 1 145 ? -2.013 -6.440 -2.076 1.00 82.44 145 THR A N 1
ATOM 1068 C CA . THR A 1 145 ? -1.891 -5.877 -3.430 1.00 82.44 145 THR A CA 1
ATOM 1069 C C . THR A 1 145 ? -2.668 -4.570 -3.530 1.00 82.44 145 THR A C 1
ATOM 1071 O O . THR A 1 145 ? -3.735 -4.442 -2.936 1.00 82.44 145 THR A O 1
ATOM 1074 N N . VAL A 1 146 ? -2.147 -3.620 -4.304 1.00 80.88 146 VAL A N 1
ATOM 1075 C CA . VAL A 1 146 ? -2.735 -2.294 -4.508 1.00 80.88 146 VAL A CA 1
ATOM 1076 C C . VAL A 1 146 ? -2.832 -1.987 -5.991 1.00 80.88 146 VAL A C 1
ATOM 1078 O O . VAL A 1 146 ? -1.911 -2.268 -6.756 1.00 80.88 146 VAL A O 1
ATOM 1081 N N . ARG A 1 147 ? -3.951 -1.400 -6.404 1.00 81.19 147 ARG A N 1
ATOM 1082 C CA . ARG A 1 147 ? -4.153 -0.828 -7.735 1.00 81.19 147 ARG A CA 1
ATOM 1083 C C . ARG A 1 147 ? -3.443 0.524 -7.812 1.00 81.19 147 ARG A C 1
ATOM 1085 O O . ARG A 1 147 ? -3.813 1.440 -7.088 1.00 81.19 147 ARG A O 1
ATOM 1092 N N . ILE A 1 148 ? -2.463 0.647 -8.706 1.00 73.00 148 ILE A N 1
ATOM 1093 C CA . ILE A 1 148 ? -1.764 1.916 -8.966 1.00 73.00 148 ILE A CA 1
ATOM 1094 C C . ILE A 1 148 ? -2.380 2.633 -10.164 1.00 73.00 148 ILE A C 1
ATOM 1096 O O . ILE A 1 148 ? -2.687 3.817 -10.090 1.00 73.00 148 ILE A O 1
ATOM 1100 N N . LEU A 1 149 ? -2.587 1.904 -11.266 1.00 69.50 149 LEU A N 1
ATOM 1101 C CA . LEU A 1 149 ? -3.242 2.432 -12.457 1.00 69.50 149 LEU A CA 1
ATOM 1102 C C . LEU A 1 149 ? -4.582 1.712 -12.638 1.00 69.50 149 LEU A C 1
ATOM 1104 O O . LEU A 1 149 ? -4.584 0.474 -12.702 1.00 69.50 149 LEU A O 1
ATOM 1108 N N . PRO A 1 150 ? -5.715 2.439 -12.715 1.00 64.62 150 PRO A N 1
ATOM 1109 C CA . PRO A 1 150 ? -7.031 1.843 -12.891 1.00 64.62 150 PRO A CA 1
ATOM 1110 C C . PRO A 1 150 ? -7.049 0.785 -13.990 1.00 64.62 150 PRO A C 1
ATOM 1112 O O . PRO A 1 150 ? -6.671 1.048 -15.125 1.00 64.62 150 PRO A O 1
ATOM 1115 N N . TYR A 1 151 ? -7.470 -0.429 -13.625 1.00 57.97 151 TYR A N 1
ATOM 1116 C CA . TYR A 1 151 ? -7.630 -1.580 -14.523 1.00 57.97 151 TYR A CA 1
ATOM 1117 C C . TYR A 1 151 ? -6.371 -2.089 -15.241 1.00 57.97 151 TYR A C 1
ATOM 1119 O O . TYR A 1 151 ?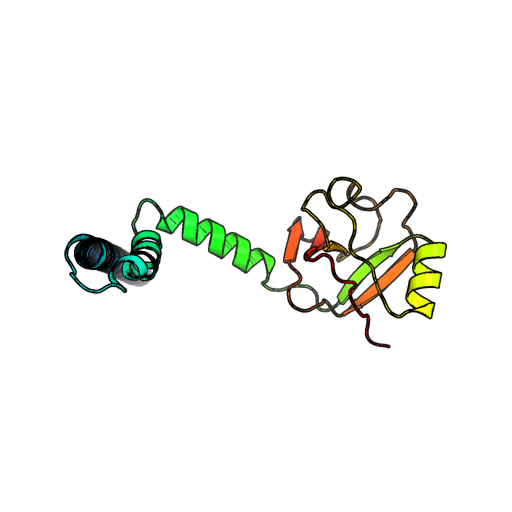 -6.468 -3.062 -15.987 1.00 57.97 151 TYR A O 1
ATOM 1127 N N . PHE A 1 152 ? -5.204 -1.507 -14.966 1.00 67.31 152 PHE A N 1
ATOM 1128 C CA . PHE A 1 152 ? -3.978 -1.772 -15.712 1.00 67.31 152 PHE A CA 1
ATOM 1129 C C . PHE A 1 152 ? -2.867 -2.348 -14.841 1.00 67.31 152 PHE A C 1
ATOM 1131 O O . PHE A 1 152 ? -2.385 -3.442 -15.130 1.00 67.31 152 PHE A O 1
ATOM 1138 N N . VAL A 1 153 ? -2.469 -1.645 -13.773 1.00 75.44 153 VAL A N 1
ATOM 1139 C CA . VAL A 1 153 ? -1.272 -2.000 -12.996 1.00 75.44 153 VAL A CA 1
ATOM 1140 C C . VAL A 1 153 ? -1.581 -2.123 -11.518 1.00 75.44 153 VAL A C 1
ATOM 1142 O O . VAL A 1 153 ? -2.153 -1.228 -10.892 1.00 75.44 153 VAL A O 1
ATOM 1145 N N . TYR A 1 154 ? -1.141 -3.248 -10.977 1.00 83.81 154 TYR A N 1
ATOM 1146 C CA . TYR A 1 154 ? -1.272 -3.641 -9.592 1.00 83.81 154 TYR A CA 1
ATOM 1147 C C . TYR A 1 154 ? 0.113 -3.970 -9.052 1.00 83.81 154 TYR A C 1
ATOM 1149 O O . TYR A 1 154 ? 0.948 -4.524 -9.768 1.00 83.81 154 TYR A O 1
ATOM 1157 N N . VAL A 1 155 ? 0.362 -3.657 -7.788 1.00 82.38 155 VAL A N 1
ATOM 1158 C CA . VAL A 1 155 ? 1.632 -3.968 -7.139 1.00 82.38 155 VAL A CA 1
ATOM 1159 C C . VAL A 1 155 ? 1.401 -4.563 -5.767 1.00 82.38 155 VAL A C 1
ATOM 1161 O O . VAL A 1 155 ? 0.511 -4.148 -5.026 1.00 82.38 155 VAL A O 1
ATOM 1164 N N . ARG A 1 156 ? 2.249 -5.516 -5.404 1.00 85.06 156 ARG A N 1
ATOM 1165 C CA . ARG A 1 156 ? 2.474 -5.889 -4.015 1.00 85.06 156 ARG A CA 1
ATOM 1166 C C . ARG A 1 156 ? 3.817 -5.312 -3.593 1.00 85.06 156 ARG A C 1
ATOM 1168 O O . ARG A 1 156 ? 4.855 -5.853 -3.970 1.00 85.06 156 ARG A O 1
ATOM 1175 N N . TRP A 1 157 ? 3.797 -4.201 -2.862 1.00 75.50 157 TRP A N 1
ATOM 1176 C CA . TRP A 1 157 ? 5.023 -3.569 -2.374 1.00 75.50 157 TRP A CA 1
ATOM 1177 C C . TRP A 1 157 ? 5.756 -4.435 -1.354 1.00 75.50 157 TRP A C 1
ATOM 1179 O O . TRP A 1 157 ? 5.136 -5.138 -0.552 1.00 75.50 157 TRP A O 1
ATOM 1189 N N . GLY A 1 158 ? 7.082 -4.338 -1.381 1.00 69.25 158 GLY A N 1
ATOM 1190 C CA . GLY A 1 158 ? 7.983 -5.048 -0.482 1.00 69.25 158 GLY A CA 1
ATOM 1191 C C . GLY A 1 158 ? 9.261 -5.485 -1.189 1.00 69.25 158 GLY A C 1
ATOM 1192 O O . GLY A 1 158 ? 9.315 -5.588 -2.411 1.00 69.25 158 GLY A O 1
ATOM 1193 N N . SER A 1 159 ? 10.304 -5.744 -0.408 1.00 67.06 159 SER A N 1
ATOM 1194 C CA . SER A 1 159 ? 11.581 -6.290 -0.887 1.00 67.06 159 SER A CA 1
ATOM 1195 C C . SER A 1 159 ? 11.624 -7.822 -0.856 1.00 67.06 159 SER A C 1
ATOM 1197 O O . SER A 1 159 ? 12.517 -8.428 -1.447 1.00 67.06 159 SER A O 1
ATOM 1199 N N . HIS A 1 160 ? 10.666 -8.455 -0.177 1.00 74.12 160 HIS A N 1
ATOM 1200 C CA . HIS A 1 160 ? 10.583 -9.905 -0.058 1.00 74.12 160 HIS A CA 1
ATOM 1201 C C . HIS A 1 160 ? 9.999 -10.545 -1.318 1.00 74.12 160 HIS A C 1
ATOM 1203 O O . HIS A 1 160 ? 9.132 -9.979 -1.984 1.00 74.12 160 HIS A O 1
ATOM 1209 N N . ALA A 1 161 ? 10.471 -11.754 -1.628 1.00 79.56 161 ALA A N 1
ATOM 1210 C CA . ALA A 1 161 ? 9.918 -12.540 -2.717 1.00 79.56 161 ALA A CA 1
ATOM 1211 C C . ALA A 1 161 ? 8.491 -12.996 -2.383 1.00 79.56 161 ALA A C 1
ATOM 1213 O O . ALA A 1 161 ? 8.201 -13.428 -1.265 1.00 79.56 161 ALA A O 1
ATOM 1214 N N . LEU A 1 162 ? 7.605 -12.918 -3.371 1.00 84.50 162 LEU A N 1
ATOM 1215 C CA . LEU A 1 162 ? 6.248 -13.425 -3.280 1.00 84.50 162 LEU A CA 1
ATOM 1216 C C . LEU A 1 162 ? 6.246 -14.917 -3.602 1.00 84.50 162 LEU A C 1
ATOM 1218 O O . LEU A 1 162 ? 6.639 -15.319 -4.694 1.00 84.50 162 LEU A O 1
ATOM 1222 N N . ARG A 1 163 ? 5.739 -15.731 -2.680 1.00 85.75 163 ARG A N 1
ATOM 1223 C CA . ARG A 1 163 ? 5.505 -17.150 -2.935 1.00 85.75 163 ARG A CA 1
ATOM 1224 C C . ARG A 1 163 ? 4.187 -17.336 -3.675 1.00 85.75 163 ARG A C 1
ATOM 1226 O O . ARG A 1 163 ? 3.140 -16.941 -3.167 1.00 85.75 163 ARG A O 1
ATOM 1233 N N . ILE A 1 164 ? 4.242 -17.953 -4.849 1.00 81.44 164 ILE A N 1
ATOM 1234 C CA . ILE A 1 164 ? 3.045 -18.438 -5.536 1.00 81.44 164 ILE A CA 1
ATOM 1235 C C . ILE A 1 164 ? 2.733 -19.838 -5.002 1.00 81.44 164 ILE A C 1
ATOM 1237 O O . ILE A 1 164 ? 3.621 -20.686 -4.897 1.00 81.44 164 ILE A O 1
ATOM 1241 N N . ALA A 1 165 ? 1.494 -20.051 -4.554 1.00 64.69 165 ALA A N 1
ATOM 1242 C CA . ALA A 1 165 ? 1.046 -21.374 -4.134 1.00 64.69 165 ALA A CA 1
ATOM 1243 C C . ALA A 1 165 ? 1.211 -22.346 -5.316 1.00 64.69 165 ALA A C 1
ATOM 1245 O O . ALA A 1 165 ? 0.875 -21.984 -6.444 1.00 64.69 165 ALA A O 1
ATOM 1246 N N . LYS A 1 166 ? 1.785 -23.525 -5.052 1.00 51.62 166 LYS A N 1
ATOM 1247 C CA . LYS A 1 166 ? 1.779 -24.637 -6.009 1.00 51.62 166 LYS A CA 1
ATOM 1248 C C . LYS A 1 166 ? 0.389 -25.249 -6.064 1.00 51.62 166 LYS A C 1
ATOM 1250 O O . LYS A 1 166 ? -0.217 -25.360 -4.974 1.00 51.62 166 LYS A O 1
#

Radius of gyration: 23.56 Å; Cα contacts (8 Å, |Δi|>4): 228; chains: 1; bounding box: 58×46×58 Å

Foldseek 3Di:
DVVVVVVVVVVVVVVVVLVVLQVVLVVLLVVLVCQLPPDPDPCSVVSVVSNVVSVCSHPVNVVVSCVVVVLQCLFPPPDDQKWKQFAAPVQVVVCVVPLWDFWDQPPPQPVVHTWGKTAPDDDCPPSRRPPRRGDIDMAGDDPCWTDPDPRTMITRDDRDIDGGDD

Nearest PDB structures (foldseek):
  4q20-assembly1_B  TM=4.916E-01  e=1.261E+00  Caulobacter vibrioides CB15
  5lg4-assembly1_A  TM=5.330E-01  e=7.074E+00  Saccharomyces cerevisiae S288C
  5m4y-assembly2_C  TM=5.410E-01  e=7.524E+00  Saccharomyces cerevisiae S288C

Organism: Paracidovorax citrulli (strain AAC00-1) (NCBI:txid397945)